Protein AF-A0A445EFS1-F1 (afdb_monomer_lite)

Sequence (96 aa):
MVKKVFFPKFTKRSAFWDGSFDAALEFEFLVESYISHVKLERPKCVKTTVSQGILFDHLINIWEFNPCPVSGACNLYLLVDFKFQSRLYKHAPESP

Radius of gyration: 15.83 Å; chains: 1; bounding box: 32×46×40 Å

pLDDT: mean 81.1, std 16.72, range [40.53, 97.5]

InterPro domains:
  IPR023393 START-like domain superfamily [G3DSA:3.30.530.20] (6-95)
  IPR044996 Coenzyme Q-binding protein COQ10-like [PTHR12901] (19-92)

Structure (mmCIF, N/CA/C/O backbone):
data_AF-A0A445EFS1-F1
#
_entry.id   AF-A0A445EFS1-F1
#
loop_
_atom_site.group_PDB
_atom_site.id
_atom_site.type_symbol
_atom_site.label_atom_id
_atom_site.label_alt_id
_atom_site.label_comp_id
_atom_site.label_asym_id
_atom_site.label_entity_id
_atom_site.label_seq_id
_atom_site.pdbx_PDB_ins_code
_atom_site.Cartn_x
_atom_site.Cartn_y
_atom_site.Cartn_z
_atom_site.occupancy
_atom_site.B_iso_or_equiv
_atom_site.auth_seq_id
_atom_site.auth_comp_id
_atom_site.auth_asym_id
_atom_site.auth_atom_id
_atom_site.pdbx_PDB_model_num
ATOM 1 N N . MET A 1 1 ? -0.008 32.635 -0.902 1.00 41.81 1 MET A N 1
ATOM 2 C CA . MET A 1 1 ? -0.596 31.478 -0.191 1.00 41.81 1 MET A CA 1
ATOM 3 C C . MET A 1 1 ? 0.325 30.283 -0.405 1.00 41.81 1 MET A C 1
ATOM 5 O O . MET A 1 1 ? 0.406 29.792 -1.521 1.00 41.81 1 MET A O 1
ATOM 9 N N . VAL A 1 2 ? 1.111 29.885 0.599 1.00 40.53 2 VAL A N 1
ATOM 10 C CA . VAL A 1 2 ? 2.022 28.732 0.483 1.00 40.53 2 VAL A CA 1
ATOM 11 C C . VAL A 1 2 ? 1.190 27.468 0.687 1.00 40.53 2 VAL A C 1
ATOM 13 O O . VAL A 1 2 ? 0.637 27.275 1.767 1.00 40.53 2 VAL A O 1
ATOM 16 N N . LYS A 1 3 ? 1.070 26.615 -0.340 1.00 41.12 3 LYS A N 1
ATOM 17 C CA . LYS A 1 3 ? 0.558 25.249 -0.162 1.00 41.12 3 LYS A CA 1
ATOM 18 C C . LYS A 1 3 ? 1.572 24.510 0.703 1.00 41.12 3 LYS A C 1
ATOM 20 O O . LYS A 1 3 ? 2.619 24.090 0.221 1.00 41.12 3 LYS A O 1
ATOM 25 N N . LYS A 1 4 ? 1.287 24.404 1.997 1.00 49.22 4 LYS A N 1
ATOM 26 C CA . LYS A 1 4 ? 2.052 23.556 2.904 1.00 49.22 4 LYS A CA 1
ATOM 27 C C . LYS A 1 4 ? 1.703 22.115 2.526 1.00 49.22 4 LYS A C 1
ATOM 29 O O . LYS A 1 4 ? 0.634 21.626 2.869 1.00 49.22 4 LYS A O 1
ATOM 34 N N . VAL A 1 5 ? 2.547 21.493 1.706 1.00 55.09 5 VAL A N 1
ATOM 35 C CA . VAL A 1 5 ? 2.411 20.079 1.349 1.00 55.09 5 VAL A CA 1
ATOM 36 C C . VAL A 1 5 ? 2.798 19.289 2.589 1.00 55.09 5 VAL A C 1
ATOM 38 O O . VAL A 1 5 ? 3.957 19.296 3.000 1.00 55.09 5 VAL A O 1
ATOM 41 N N . PHE A 1 6 ? 1.803 18.699 3.241 1.00 56.88 6 PHE A N 1
ATOM 42 C CA . PHE A 1 6 ? 2.015 17.875 4.416 1.00 56.88 6 PHE A CA 1
ATOM 43 C C . PHE A 1 6 ? 2.329 16.448 3.962 1.00 56.88 6 PHE A C 1
ATOM 45 O O . PHE A 1 6 ? 1.504 15.813 3.306 1.00 56.88 6 PHE A O 1
ATOM 52 N N . PHE A 1 7 ? 3.528 15.961 4.277 1.00 62.28 7 PHE A N 1
ATOM 53 C CA . PHE A 1 7 ? 3.905 14.580 4.005 1.00 62.28 7 PHE A CA 1
ATOM 54 C C . PHE A 1 7 ? 3.537 13.737 5.223 1.00 62.28 7 PHE A C 1
ATOM 56 O O . PHE A 1 7 ? 4.047 14.013 6.309 1.00 62.28 7 PHE A O 1
ATOM 63 N N . PRO A 1 8 ? 2.663 12.730 5.081 1.00 68.62 8 PRO A N 1
ATOM 64 C CA . PRO A 1 8 ? 2.383 11.836 6.188 1.00 68.62 8 PRO A CA 1
ATOM 65 C C . PRO A 1 8 ? 3.667 11.108 6.592 1.00 68.62 8 PRO A C 1
ATOM 67 O O . PRO A 1 8 ? 4.476 10.708 5.747 1.00 68.62 8 PRO A O 1
ATOM 70 N N . LYS A 1 9 ? 3.872 10.949 7.898 1.00 79.19 9 LYS A N 1
ATOM 71 C CA . LYS A 1 9 ? 5.067 10.297 8.422 1.00 79.19 9 LYS A CA 1
ATOM 72 C C . LYS A 1 9 ? 4.896 8.791 8.300 1.00 79.19 9 LYS A C 1
ATOM 74 O O . LYS A 1 9 ? 3.989 8.205 8.888 1.00 79.19 9 LYS A O 1
ATOM 79 N N . PHE A 1 10 ? 5.788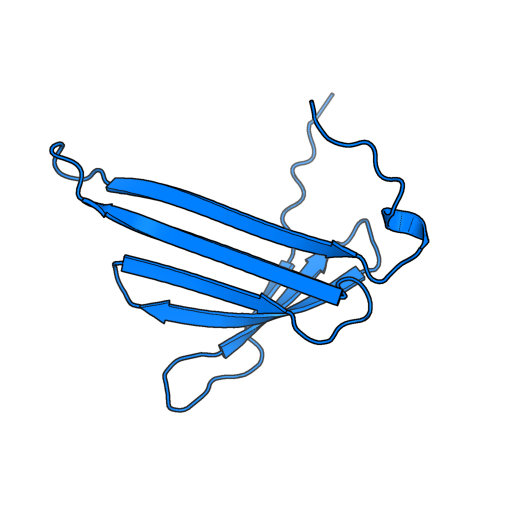 8.171 7.537 1.00 82.25 10 PHE A N 1
ATOM 80 C CA . PHE A 1 10 ? 5.808 6.732 7.320 1.00 82.25 10 PHE A CA 1
ATOM 81 C C . PHE A 1 10 ? 6.856 6.068 8.213 1.00 82.25 10 PHE A C 1
ATOM 83 O O . PHE A 1 10 ? 8.036 6.415 8.159 1.00 82.25 10 PHE A O 1
ATOM 90 N N . THR A 1 11 ? 6.437 5.080 9.002 1.00 88.50 11 THR A N 1
ATOM 91 C CA . THR A 1 11 ? 7.334 4.299 9.862 1.00 88.50 11 THR A CA 1
ATOM 92 C C . THR A 1 11 ? 7.123 2.808 9.628 1.00 88.50 11 THR A C 1
ATOM 94 O O . THR A 1 11 ? 6.061 2.278 9.948 1.00 88.50 11 THR A O 1
ATOM 97 N N . LYS A 1 12 ? 8.145 2.102 9.129 1.00 89.88 12 LYS A N 1
ATOM 98 C CA . LYS A 1 12 ? 8.153 0.629 9.107 1.00 89.88 12 LYS A CA 1
ATOM 99 C C . LYS A 1 12 ? 8.242 0.107 10.547 1.00 89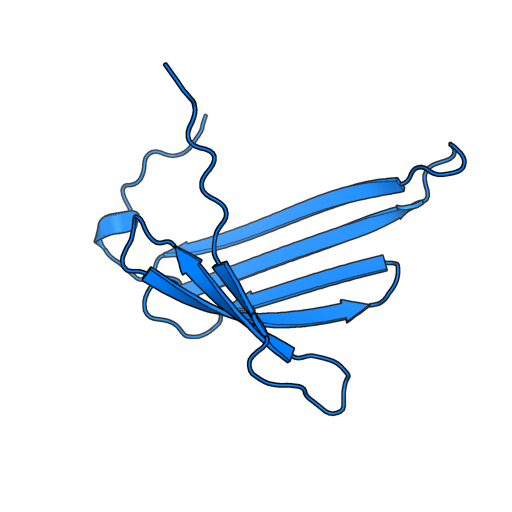.88 12 LYS A C 1
ATOM 101 O O . LYS A 1 12 ? 9.103 0.560 11.298 1.00 89.88 12 LYS A O 1
ATOM 106 N N . ARG A 1 13 ? 7.360 -0.815 10.940 1.00 87.75 13 ARG A N 1
ATOM 107 C CA . ARG A 1 13 ? 7.252 -1.325 12.320 1.00 87.75 13 ARG A CA 1
ATOM 108 C C . ARG A 1 13 ? 7.736 -2.769 12.451 1.00 87.75 13 ARG A C 1
ATOM 110 O O . ARG A 1 13 ? 8.622 -3.030 13.255 1.00 87.75 13 ARG A O 1
ATOM 117 N N . SER A 1 14 ? 7.184 -3.685 11.662 1.00 89.81 14 SER A N 1
ATOM 118 C CA . SER A 1 14 ? 7.491 -5.124 11.699 1.00 89.81 14 SER A CA 1
ATOM 119 C C . SER A 1 14 ? 8.095 -5.588 10.370 1.00 89.81 14 SER A C 1
ATOM 121 O O . SER A 1 14 ? 8.158 -4.828 9.407 1.00 89.81 14 SER A O 1
ATOM 123 N N . ALA A 1 15 ? 8.597 -6.815 10.304 1.00 90.56 15 ALA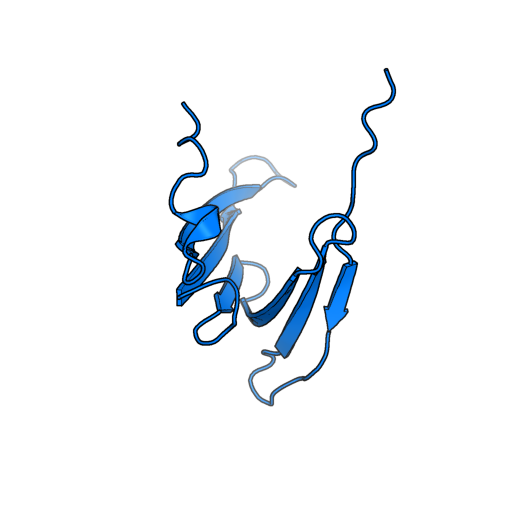 A N 1
ATOM 124 C CA . ALA A 1 15 ? 8.941 -7.482 9.053 1.00 90.56 15 ALA A CA 1
ATOM 125 C C . ALA A 1 15 ? 8.672 -8.975 9.224 1.00 90.56 15 ALA A C 1
ATOM 127 O O . ALA A 1 15 ? 8.956 -9.532 10.284 1.00 90.56 15 ALA A O 1
ATOM 128 N N . PHE A 1 16 ? 8.126 -9.603 8.192 1.00 90.44 16 PHE A N 1
ATOM 129 C CA . PHE A 1 16 ? 7.717 -11.000 8.223 1.00 90.44 16 PHE A CA 1
ATOM 130 C C . PHE A 1 16 ? 8.570 -11.840 7.268 1.00 90.44 16 PHE A C 1
ATOM 132 O O . PHE A 1 16 ? 9.244 -11.321 6.376 1.00 90.44 16 PHE A O 1
ATOM 139 N N . TRP A 1 17 ? 8.544 -13.159 7.465 1.00 91.31 17 TRP A N 1
ATOM 140 C CA . TRP A 1 17 ? 9.348 -14.121 6.702 1.00 91.31 17 TRP A CA 1
ATOM 141 C C . TRP A 1 17 ? 9.023 -14.142 5.204 1.00 91.31 17 TRP A C 1
ATOM 143 O O . TRP A 1 17 ? 9.893 -14.447 4.395 1.00 91.31 17 TRP A O 1
ATOM 153 N N . ASP A 1 18 ? 7.793 -13.782 4.832 1.00 90.88 18 ASP A N 1
ATOM 154 C CA . ASP A 1 18 ? 7.340 -13.657 3.442 1.00 90.88 18 ASP A CA 1
ATOM 155 C C . ASP A 1 18 ? 7.759 -12.325 2.785 1.00 90.88 18 ASP A C 1
ATOM 157 O O . ASP A 1 18 ? 7.386 -12.044 1.648 1.00 90.88 18 ASP A O 1
ATOM 161 N N . GLY A 1 19 ? 8.530 -11.488 3.490 1.00 89.44 19 GLY A N 1
ATOM 162 C CA . GLY A 1 19 ? 8.993 -10.185 3.014 1.00 89.44 19 GLY A CA 1
ATOM 163 C C . GLY A 1 19 ? 7.970 -9.057 3.164 1.00 89.44 19 GLY A C 1
ATOM 164 O O . GLY A 1 19 ? 8.285 -7.908 2.837 1.00 89.44 19 GLY A O 1
ATOM 165 N N . SER A 1 20 ? 6.774 -9.353 3.681 1.00 94.25 20 SER A N 1
ATOM 166 C CA . SER A 1 20 ? 5.793 -8.332 4.045 1.00 94.25 20 SER A CA 1
ATOM 167 C C . SER A 1 20 ? 6.221 -7.565 5.301 1.00 94.25 20 SER A C 1
ATOM 169 O O . SER A 1 20 ? 7.143 -7.958 6.028 1.00 94.25 20 SER A O 1
ATOM 171 N N . PHE A 1 21 ? 5.578 -6.429 5.562 1.00 94.12 21 PHE A N 1
ATOM 172 C CA . PHE A 1 21 ? 5.806 -5.652 6.778 1.00 94.12 21 PHE A CA 1
ATOM 173 C C . PHE A 1 21 ? 4.617 -4.781 7.138 1.00 94.12 21 PHE A C 1
ATOM 175 O O . PHE A 1 21 ? 3.867 -4.363 6.262 1.00 94.12 21 PHE A O 1
ATOM 182 N N . ASP A 1 22 ? 4.521 -4.400 8.407 1.00 93.94 22 ASP A N 1
ATOM 183 C CA . ASP A 1 22 ? 3.575 -3.370 8.811 1.00 93.94 22 ASP A CA 1
ATOM 184 C C . ASP A 1 22 ? 4.216 -1.984 8.770 1.00 93.94 22 ASP A C 1
ATOM 186 O O . ASP A 1 22 ? 5.361 -1.780 9.194 1.00 93.94 22 ASP A O 1
ATOM 190 N N . ALA A 1 23 ? 3.455 -1.014 8.278 1.00 91.12 23 ALA A N 1
ATOM 191 C CA . ALA A 1 23 ? 3.826 0.387 8.246 1.00 91.12 23 ALA A CA 1
ATOM 192 C C . ALA A 1 23 ? 2.772 1.248 8.931 1.00 91.12 23 ALA A C 1
ATOM 194 O O . ALA A 1 23 ? 1.591 1.193 8.588 1.00 91.12 23 ALA A O 1
ATOM 195 N N . ALA A 1 24 ? 3.227 2.070 9.872 1.00 88.44 24 ALA A N 1
ATOM 196 C CA . ALA A 1 24 ? 2.422 3.109 10.485 1.00 88.44 24 ALA A CA 1
ATOM 197 C C . ALA A 1 24 ? 2.473 4.368 9.619 1.00 88.44 24 ALA A C 1
ATOM 199 O O . ALA A 1 24 ? 3.563 4.846 9.286 1.00 88.44 24 ALA A O 1
ATOM 200 N N . LEU A 1 25 ? 1.298 4.893 9.284 1.00 85.19 25 LEU A N 1
ATOM 201 C CA . LEU A 1 25 ? 1.144 6.187 8.640 1.00 85.19 25 LEU A CA 1
ATOM 202 C C . LEU A 1 25 ? 0.497 7.151 9.629 1.00 85.19 25 LEU A C 1
ATOM 204 O O . LEU A 1 25 ? -0.605 6.894 10.108 1.00 85.19 25 LEU A O 1
ATOM 208 N N . GLU A 1 26 ? 1.201 8.232 9.946 1.00 77.69 26 GLU A N 1
ATOM 209 C CA . GLU A 1 26 ? 0.767 9.256 10.898 1.00 77.69 26 GLU A CA 1
ATOM 210 C C . GLU A 1 26 ? 0.504 10.568 10.145 1.00 77.69 26 GLU A C 1
ATOM 212 O O . GLU A 1 26 ? 1.347 11.037 9.370 1.00 77.69 26 GLU A O 1
ATOM 217 N N . PHE A 1 27 ? -0.663 11.168 10.378 1.00 71.81 27 PHE A N 1
ATOM 218 C CA . PHE A 1 27 ? -0.979 12.521 9.928 1.00 71.81 27 PHE A CA 1
ATOM 219 C C . PHE A 1 27 ? -0.796 13.470 11.124 1.00 71.81 27 PHE A C 1
ATOM 221 O O . PHE A 1 27 ? -1.204 13.138 12.225 1.00 71.81 27 PHE A O 1
ATOM 228 N N . GLU A 1 28 ? -0.147 14.631 10.972 1.00 61.47 28 GLU A N 1
ATOM 229 C CA . GLU A 1 28 ? 0.021 15.557 12.118 1.00 61.47 28 GLU A CA 1
ATOM 230 C C . GLU A 1 28 ? -1.188 16.491 12.300 1.00 61.47 28 GLU A C 1
ATOM 232 O O . GLU A 1 28 ? -1.390 17.029 13.383 1.00 61.47 28 GLU A O 1
ATOM 237 N N . PHE A 1 29 ? -2.008 16.691 11.259 1.00 56.38 29 PHE A N 1
ATOM 238 C CA . PHE A 1 29 ? -3.191 17.569 11.315 1.00 56.38 29 PHE A CA 1
ATOM 239 C C . PHE A 1 29 ? -4.464 16.877 11.810 1.00 56.38 29 PHE A C 1
ATOM 241 O O . PHE A 1 29 ? -5.368 17.526 12.330 1.00 56.38 29 PHE A O 1
ATOM 248 N N . LEU A 1 30 ? -4.527 15.565 11.645 1.00 55.44 30 LEU A N 1
ATOM 249 C CA . LEU A 1 30 ? -5.549 14.682 12.182 1.00 55.44 30 LEU A CA 1
ATOM 250 C C . LEU A 1 30 ? -4.792 13.823 13.179 1.00 55.44 30 LEU A C 1
ATOM 252 O O . LEU A 1 30 ? -3.820 13.215 12.762 1.00 55.44 30 LEU A O 1
ATOM 256 N N . VAL A 1 31 ? -5.169 13.766 14.456 1.00 58.50 31 VAL A N 1
ATOM 257 C CA . VAL A 1 31 ? -4.521 12.883 15.454 1.00 58.50 31 VAL A CA 1
ATOM 258 C C . VAL A 1 31 ? -4.898 11.424 15.165 1.00 58.50 31 VAL A C 1
ATOM 260 O O . VAL A 1 31 ? -5.520 10.732 15.964 1.00 58.50 31 VAL A O 1
ATOM 263 N N . GLU A 1 32 ? -4.599 10.973 13.958 1.00 67.44 32 GLU A N 1
ATOM 264 C CA . GLU A 1 32 ? -5.037 9.719 13.399 1.00 67.44 32 GLU A CA 1
ATOM 265 C C . GLU A 1 32 ? -3.841 9.071 12.726 1.00 67.44 32 GLU A C 1
ATOM 267 O O . GLU A 1 32 ? -3.152 9.639 11.871 1.00 67.44 32 GLU A O 1
ATOM 272 N N . SER A 1 33 ? -3.588 7.848 13.159 1.00 77.31 33 SER A N 1
ATOM 273 C CA . SER A 1 33 ? -2.619 6.969 12.552 1.00 77.31 33 SER A CA 1
ATOM 274 C C . SER A 1 33 ? -3.276 5.627 12.304 1.00 77.31 33 SER A C 1
ATOM 276 O O . SER A 1 33 ? -4.165 5.192 13.042 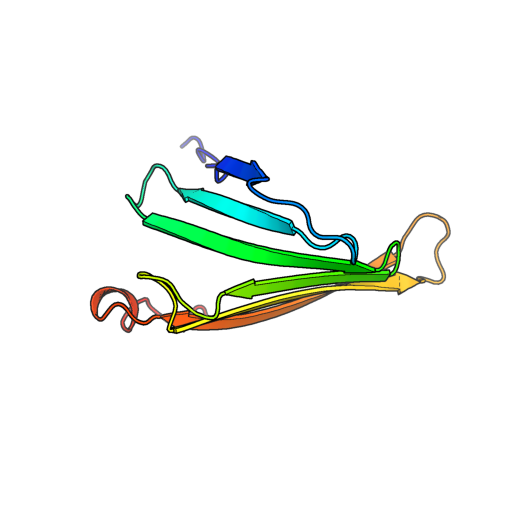1.00 77.31 33 SER A O 1
ATOM 278 N N . TYR A 1 34 ? -2.861 4.974 11.230 1.00 85.88 34 TYR A N 1
ATOM 279 C CA . TYR A 1 34 ? -3.246 3.598 10.973 1.00 85.88 34 TYR A CA 1
ATOM 280 C C . TYR A 1 34 ? -2.016 2.773 10.637 1.00 85.88 34 TYR A C 1
ATOM 282 O O . TYR A 1 34 ? -1.002 3.284 10.153 1.00 85.88 34 TYR A O 1
ATOM 290 N N . ILE A 1 35 ? -2.120 1.478 10.912 1.00 89.25 35 ILE A N 1
ATOM 291 C CA . ILE A 1 35 ? -1.110 0.497 10.551 1.00 89.25 35 ILE A CA 1
ATOM 292 C C . ILE A 1 35 ? -1.634 -0.259 9.340 1.00 89.25 35 ILE A C 1
ATOM 294 O O . ILE A 1 35 ? -2.720 -0.833 9.380 1.00 89.25 35 ILE A O 1
ATOM 298 N N . SER A 1 36 ? -0.864 -0.234 8.260 1.00 91.88 36 SER A N 1
ATOM 299 C CA . SER A 1 36 ? -1.140 -1.015 7.060 1.00 91.88 36 SER A CA 1
ATOM 300 C C . SER A 1 36 ? -0.166 -2.170 6.951 1.00 91.88 36 SER A C 1
ATOM 302 O O . SER A 1 36 ? 1.033 -1.999 7.167 1.00 91.88 36 SER A O 1
ATOM 304 N N . HIS A 1 37 ? -0.688 -3.331 6.583 1.00 94.94 37 HIS A N 1
ATOM 305 C CA . HIS A 1 37 ? 0.121 -4.470 6.201 1.00 94.94 37 HIS A CA 1
ATOM 306 C C . HIS A 1 37 ? 0.503 -4.330 4.728 1.00 94.94 37 HIS A C 1
ATOM 308 O O . HIS A 1 37 ? -0.375 -4.197 3.874 1.00 94.94 37 HIS A O 1
ATOM 314 N N . VAL A 1 38 ? 1.799 -4.330 4.430 1.00 95.19 38 VAL A N 1
ATOM 315 C CA . VAL A 1 38 ? 2.364 -4.058 3.106 1.00 95.19 38 VAL A CA 1
ATOM 316 C C . VAL A 1 38 ? 2.953 -5.330 2.518 1.00 95.19 38 VAL A C 1
ATOM 318 O O . VAL A 1 38 ? 3.842 -5.949 3.103 1.00 95.19 38 VAL A O 1
ATOM 321 N N . LYS A 1 39 ? 2.511 -5.670 1.309 1.00 96.50 39 LYS A N 1
ATOM 322 C CA . LYS A 1 39 ? 3.076 -6.721 0.464 1.00 96.50 39 LYS A CA 1
ATOM 323 C C . LYS A 1 39 ? 3.708 -6.105 -0.776 1.00 96.50 39 LYS A C 1
ATOM 325 O O . LYS A 1 39 ? 3.129 -5.230 -1.420 1.00 96.50 39 LYS A O 1
ATOM 330 N N . LEU A 1 40 ? 4.917 -6.560 -1.087 1.00 94.88 40 LEU A N 1
ATOM 331 C CA . LEU A 1 40 ? 5.733 -6.066 -2.190 1.00 94.88 40 LEU A CA 1
ATOM 332 C C . LEU A 1 40 ? 6.084 -7.213 -3.124 1.00 94.88 40 LEU A C 1
ATOM 334 O O . LEU A 1 40 ? 6.840 -8.107 -2.756 1.00 94.88 40 LEU A O 1
ATOM 338 N N . GLU A 1 41 ? 5.619 -7.121 -4.360 1.00 95.06 41 GLU A N 1
ATOM 339 C CA . GLU A 1 41 ? 6.019 -8.013 -5.442 1.00 95.06 41 GLU A CA 1
ATOM 340 C C . GLU A 1 41 ? 6.867 -7.216 -6.424 1.00 95.06 41 GLU A C 1
ATOM 342 O O . GLU A 1 41 ? 6.370 -6.644 -7.390 1.00 95.06 41 GLU A O 1
ATOM 347 N N . ARG A 1 42 ? 8.171 -7.104 -6.159 1.00 90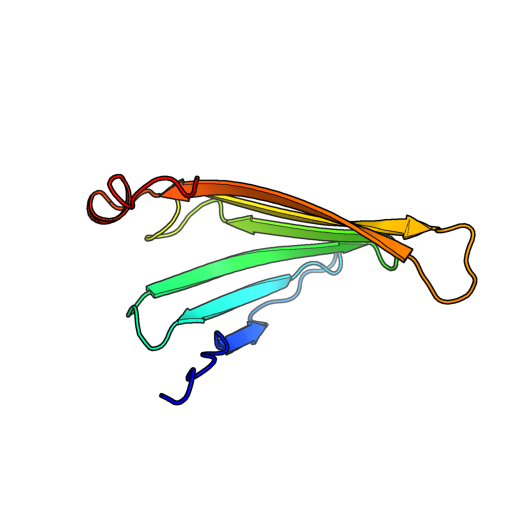.81 42 ARG A N 1
ATOM 348 C CA . ARG A 1 42 ? 9.062 -6.293 -7.000 1.00 90.81 42 ARG A CA 1
ATOM 349 C C . ARG A 1 42 ? 9.259 -6.941 -8.382 1.00 90.81 42 ARG A C 1
ATOM 351 O O . ARG A 1 42 ? 9.463 -8.151 -8.443 1.00 90.81 42 ARG A O 1
ATOM 358 N N . PRO A 1 43 ? 9.275 -6.162 -9.483 1.00 90.44 43 PRO A N 1
ATOM 359 C CA . PRO A 1 43 ? 9.017 -4.716 -9.590 1.00 90.44 43 PRO A CA 1
ATOM 360 C C . PRO A 1 43 ? 7.540 -4.358 -9.870 1.00 90.44 43 PRO A C 1
ATOM 362 O O . PRO A 1 43 ? 7.254 -3.230 -10.247 1.00 90.44 43 PRO A O 1
ATOM 365 N N . LYS A 1 44 ? 6.619 -5.318 -9.755 1.00 94.00 44 LYS A N 1
ATOM 366 C CA . LYS A 1 44 ? 5.283 -5.295 -10.360 1.00 94.00 44 LYS A CA 1
ATOM 367 C C . LYS A 1 44 ? 4.198 -4.665 -9.499 1.00 94.00 44 LYS A C 1
ATOM 369 O O . LYS A 1 44 ? 3.305 -4.035 -10.051 1.00 94.00 44 LYS A O 1
ATOM 374 N N . CYS A 1 45 ? 4.217 -4.876 -8.185 1.00 96.06 45 CYS A N 1
ATOM 375 C CA . CYS A 1 45 ? 3.076 -4.520 -7.348 1.00 96.06 45 CYS A CA 1
ATOM 376 C C . CYS A 1 45 ? 3.471 -4.109 -5.926 1.00 96.06 45 CYS A C 1
ATOM 378 O O . CYS A 1 45 ? 4.350 -4.708 -5.297 1.00 96.06 45 CYS A O 1
ATOM 380 N N . VAL A 1 46 ? 2.778 -3.093 -5.414 1.00 96.62 46 VAL A N 1
ATOM 381 C CA . VAL A 1 46 ? 2.686 -2.786 -3.984 1.00 96.62 46 VAL A CA 1
ATOM 382 C C . VAL A 1 46 ? 1.226 -2.917 -3.590 1.00 96.62 46 VAL A C 1
ATOM 384 O O . VAL A 1 46 ? 0.369 -2.254 -4.166 1.00 96.62 46 VAL A O 1
ATOM 387 N N . LYS A 1 47 ? 0.939 -3.738 -2.584 1.00 96.69 47 LYS A N 1
ATOM 388 C CA . LYS A 1 47 ? -0.398 -3.868 -2.011 1.00 96.69 47 LYS A CA 1
ATOM 389 C C . LYS A 1 47 ? -0.346 -3.558 -0.531 1.00 96.69 47 LYS A C 1
ATOM 391 O O . LYS A 1 47 ? 0.474 -4.124 0.187 1.00 96.69 47 LYS A O 1
ATOM 396 N N . THR A 1 48 ? -1.247 -2.705 -0.068 1.00 95.25 48 THR A N 1
ATOM 397 C CA . THR A 1 48 ? -1.443 -2.456 1.355 1.00 95.25 48 THR A CA 1
ATOM 398 C C . THR A 1 48 ? -2.874 -2.756 1.759 1.00 95.25 48 THR A C 1
ATOM 400 O O . THR A 1 48 ? -3.816 -2.556 0.989 1.00 95.25 48 THR A O 1
ATOM 403 N N . THR A 1 49 ? -3.027 -3.284 2.968 1.00 95.19 49 THR A N 1
ATOM 404 C CA . THR A 1 49 ? -4.331 -3.579 3.555 1.00 95.19 49 THR A CA 1
ATOM 405 C C . THR A 1 49 ? -4.361 -3.143 5.008 1.00 95.19 49 THR A C 1
ATOM 407 O O . THR A 1 49 ? -3.454 -3.463 5.778 1.00 95.19 49 THR A O 1
ATOM 410 N N . VAL A 1 50 ? -5.430 -2.461 5.393 1.00 92.00 50 VAL A N 1
ATOM 411 C CA . VAL A 1 50 ? -5.833 -2.235 6.779 1.00 92.00 50 VAL A CA 1
ATOM 412 C C . VAL A 1 50 ? -7.129 -3.001 6.968 1.00 92.00 50 VAL A C 1
ATOM 414 O O . VAL A 1 50 ? -8.103 -2.730 6.269 1.00 92.00 50 VAL A O 1
ATOM 417 N N . SER A 1 51 ? -7.134 -3.974 7.872 1.00 71.62 51 SER A N 1
ATOM 418 C CA . SER A 1 51 ? -8.325 -4.778 8.170 1.00 71.62 51 SER A CA 1
ATOM 419 C C . SER A 1 51 ? -8.873 -4.547 9.576 1.00 71.62 51 SER A C 1
ATOM 421 O O . SER A 1 51 ? -9.970 -5.006 9.871 1.00 71.62 51 SER A O 1
ATOM 423 N N . GLN A 1 52 ? -8.110 -3.891 10.458 1.00 67.50 52 GLN A N 1
ATOM 424 C CA . GLN A 1 52 ? -8.513 -3.580 11.831 1.00 67.50 52 GLN A CA 1
ATOM 425 C C . GLN A 1 52 ? -7.818 -2.291 12.287 1.00 67.50 52 GLN A C 1
ATOM 427 O O . GLN A 1 52 ? -6.597 -2.255 12.432 1.00 67.50 52 GLN A O 1
ATOM 432 N N . GLY A 1 53 ? -8.583 -1.224 12.510 1.00 71.56 53 GLY A N 1
ATOM 433 C CA . GLY A 1 53 ? -8.058 0.045 13.008 1.00 71.56 53 GLY A CA 1
ATOM 434 C C . GLY A 1 53 ? -9.177 1.002 13.400 1.00 71.56 53 GLY A C 1
ATOM 435 O O . GLY A 1 53 ? -10.321 0.818 13.023 1.00 71.56 53 GLY A O 1
ATOM 436 N N . ILE A 1 54 ? -8.854 2.046 14.161 1.00 76.12 54 ILE A N 1
ATOM 437 C CA . ILE A 1 54 ? -9.850 3.020 14.646 1.00 76.12 54 ILE A CA 1
ATOM 438 C C . ILE A 1 54 ? -10.462 3.887 13.531 1.00 76.12 54 ILE A C 1
ATOM 440 O O . ILE A 1 54 ? -11.568 4.404 13.681 1.00 76.12 54 ILE A O 1
ATOM 444 N N . LEU A 1 55 ? -9.733 4.062 12.425 1.00 81.06 55 LEU A N 1
ATOM 445 C CA . LEU A 1 55 ? -10.093 4.975 11.343 1.00 81.06 55 LEU A CA 1
ATOM 446 C C . LEU A 1 55 ? -10.859 4.272 10.217 1.00 81.06 55 LEU A C 1
ATOM 448 O O . LEU A 1 55 ? -11.912 4.744 9.782 1.00 81.06 55 LEU A O 1
ATOM 452 N N . PHE A 1 56 ? -10.349 3.127 9.773 1.00 85.12 56 PHE A N 1
ATOM 453 C CA . PHE A 1 56 ? -10.865 2.385 8.629 1.00 85.12 56 PHE A CA 1
ATOM 454 C C . PHE A 1 56 ? -11.451 1.045 9.070 1.00 85.12 56 PHE A C 1
ATOM 456 O O . PHE A 1 56 ? -10.784 0.276 9.756 1.00 85.12 56 PHE A O 1
ATOM 463 N N . ASP A 1 57 ? -12.671 0.769 8.610 1.00 86.94 57 ASP A N 1
ATOM 464 C CA . ASP A 1 57 ? -13.249 -0.578 8.577 1.00 86.94 57 ASP A CA 1
ATOM 465 C C . ASP A 1 57 ? -12.427 -1.439 7.610 1.00 86.94 57 ASP A C 1
ATOM 467 O O . ASP A 1 57 ? -11.955 -2.518 7.961 1.00 86.94 57 ASP A O 1
ATOM 471 N N . HIS A 1 58 ? -12.145 -0.885 6.426 1.00 90.25 58 HIS A N 1
ATOM 472 C CA . HIS A 1 58 ? -11.114 -1.383 5.527 1.00 90.25 58 HIS A CA 1
ATOM 473 C C . HIS A 1 58 ? -10.425 -0.239 4.785 1.00 90.25 58 HIS A C 1
ATOM 475 O O . HIS A 1 58 ? -11.019 0.806 4.518 1.00 90.25 58 HIS A O 1
ATOM 481 N N . LEU A 1 59 ? -9.163 -0.460 4.433 1.00 91.38 59 LEU A N 1
ATOM 482 C CA . LEU A 1 59 ? -8.437 0.322 3.435 1.00 91.38 59 LEU A CA 1
ATOM 483 C C . LEU A 1 59 ? -7.570 -0.639 2.629 1.00 91.38 59 LEU A C 1
ATOM 485 O O . LEU A 1 59 ? -6.727 -1.339 3.187 1.00 91.38 59 LEU A O 1
ATOM 489 N N . ILE A 1 60 ? -7.775 -0.663 1.322 1.00 94.12 60 ILE A N 1
ATOM 490 C CA . ILE A 1 60 ? -7.017 -1.434 0.349 1.00 94.12 60 ILE A CA 1
ATOM 491 C C . ILE A 1 60 ? -6.409 -0.435 -0.626 1.00 94.12 60 ILE A C 1
ATOM 493 O O . ILE A 1 60 ? -7.116 0.382 -1.211 1.00 94.12 60 ILE A O 1
ATOM 497 N N . ASN A 1 61 ? -5.094 -0.504 -0.803 1.00 95.19 61 ASN A N 1
ATOM 498 C CA . ASN A 1 61 ? -4.382 0.313 -1.776 1.00 95.19 61 ASN A CA 1
ATOM 499 C C . ASN A 1 61 ? -3.476 -0.592 -2.612 1.00 95.19 61 ASN A C 1
ATOM 501 O O . ASN A 1 61 ? -2.641 -1.305 -2.053 1.00 95.19 61 ASN A O 1
ATOM 505 N N . ILE A 1 62 ? -3.662 -0.607 -3.929 1.00 96.88 62 ILE A N 1
ATOM 506 C CA . ILE A 1 62 ? -2.901 -1.454 -4.856 1.00 96.88 62 ILE A CA 1
ATOM 507 C C . ILE A 1 62 ? -2.287 -0.575 -5.933 1.00 96.88 62 ILE A C 1
ATOM 509 O O . ILE A 1 62 ? -2.980 0.212 -6.576 1.00 96.88 62 ILE A O 1
ATOM 513 N N . TRP A 1 63 ? -0.974 -0.695 -6.090 1.00 97.50 63 TRP A N 1
ATOM 514 C CA . TRP A 1 63 ? -0.183 0.008 -7.088 1.00 97.50 63 TRP A CA 1
ATOM 515 C C . TRP A 1 63 ? 0.407 -1.035 -8.020 1.00 97.50 63 TRP A C 1
ATOM 517 O O . TRP A 1 63 ? 1.297 -1.784 -7.611 1.00 97.50 63 TRP A O 1
ATOM 527 N N . GLU A 1 64 ? -0.077 -1.085 -9.254 1.00 97.44 64 GLU A N 1
ATOM 528 C CA . GLU A 1 64 ? 0.441 -1.997 -10.271 1.00 97.44 64 GLU A CA 1
ATOM 529 C C . GLU A 1 64 ? 1.304 -1.236 -11.272 1.00 97.44 64 GLU A C 1
ATOM 531 O O . GLU A 1 64 ? 0.884 -0.238 -11.860 1.00 97.44 64 GLU A O 1
ATOM 536 N N . PHE A 1 65 ? 2.521 -1.731 -11.464 1.00 96.25 65 PHE A N 1
ATOM 537 C CA . PHE A 1 65 ? 3.516 -1.187 -12.372 1.00 96.25 65 PHE A CA 1
ATOM 538 C 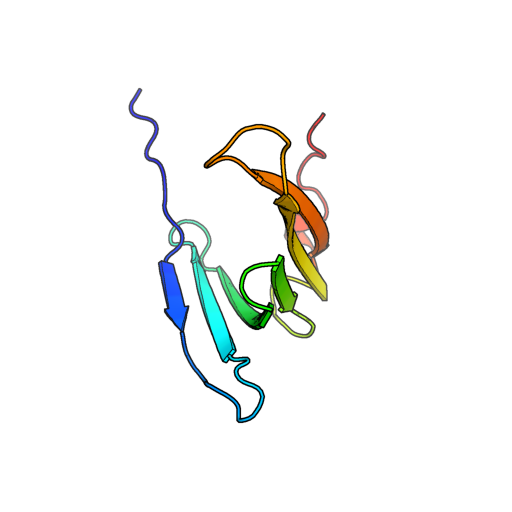C . PHE A 1 65 ? 3.566 -2.067 -13.614 1.00 96.25 65 PHE A C 1
ATOM 540 O O . PHE A 1 65 ? 4.136 -3.162 -13.607 1.00 96.25 65 PHE A O 1
ATOM 547 N N . ASN A 1 66 ? 2.969 -1.576 -14.693 1.00 93.75 66 ASN A N 1
ATOM 548 C CA . ASN A 1 66 ? 2.887 -2.288 -15.957 1.00 93.75 66 ASN A CA 1
ATOM 549 C C . ASN A 1 66 ? 3.906 -1.734 -16.964 1.00 93.75 66 ASN A C 1
ATOM 551 O O . ASN A 1 66 ? 4.105 -0.516 -17.031 1.00 93.75 66 ASN A O 1
ATOM 555 N N . PRO A 1 67 ? 4.553 -2.591 -17.774 1.00 92.56 67 PRO A N 1
ATOM 556 C CA . PRO A 1 67 ? 5.457 -2.135 -18.821 1.00 92.56 67 PRO A CA 1
ATOM 557 C C . PRO A 1 67 ? 4.760 -1.185 -19.799 1.00 92.56 67 PRO A C 1
ATOM 559 O O . PRO A 1 67 ? 3.599 -1.379 -20.159 1.00 92.56 67 PRO A O 1
ATOM 562 N N . CYS A 1 68 ? 5.492 -0.174 -20.256 1.00 90.88 68 CYS A N 1
ATOM 563 C CA . CYS A 1 68 ? 5.075 0.717 -21.330 1.00 90.88 68 CYS A CA 1
ATOM 564 C C . CYS A 1 68 ? 5.986 0.479 -22.548 1.00 90.88 68 CYS A C 1
ATOM 566 O O . CYS A 1 68 ? 7.156 0.138 -22.363 1.00 90.88 68 CYS A O 1
ATOM 568 N N . PRO A 1 69 ? 5.505 0.672 -23.791 1.00 90.69 69 PRO A N 1
ATOM 569 C CA . PRO A 1 69 ? 6.362 0.608 -24.978 1.00 90.69 69 PRO A CA 1
ATOM 570 C C . PRO A 1 69 ? 7.546 1.592 -24.955 1.00 90.69 69 PRO A C 1
ATOM 572 O O . PRO A 1 69 ? 8.524 1.399 -25.672 1.00 90.69 69 PRO A O 1
ATOM 575 N N . VAL A 1 70 ? 7.466 2.652 -24.144 1.00 93.75 70 VAL A N 1
ATOM 576 C CA . VAL A 1 70 ? 8.525 3.654 -23.993 1.00 93.75 70 VAL A CA 1
ATOM 577 C C . VAL A 1 70 ? 9.574 3.171 -22.988 1.00 93.75 70 VAL A C 1
ATOM 579 O O . VAL A 1 70 ? 9.266 2.915 -21.824 1.00 93.75 70 VAL A O 1
ATOM 582 N N . SER A 1 71 ? 10.832 3.087 -23.430 1.00 89.88 71 SER A N 1
ATOM 583 C CA . SER A 1 71 ? 11.958 2.694 -22.576 1.00 89.88 71 SER A CA 1
ATOM 584 C C . SER A 1 71 ? 12.123 3.649 -21.390 1.00 89.88 71 SER A C 1
ATOM 586 O O . SER A 1 71 ? 12.093 4.868 -21.554 1.00 89.88 71 SER A O 1
ATOM 588 N N . GLY A 1 72 ? 12.293 3.092 -20.190 1.00 88.25 72 GLY A N 1
ATOM 589 C CA . GLY A 1 72 ? 12.425 3.863 -18.950 1.00 88.25 72 GLY A CA 1
ATOM 590 C C . GLY A 1 72 ? 11.107 4.394 -18.375 1.00 88.25 72 GLY A C 1
ATOM 591 O O . GLY A 1 72 ? 11.139 5.077 -17.354 1.00 88.25 72 GLY A O 1
ATOM 592 N N . ALA A 1 73 ? 9.960 4.069 -18.979 1.00 92.19 73 ALA A N 1
ATOM 593 C CA . ALA A 1 73 ? 8.640 4.422 -18.467 1.00 92.19 73 ALA A CA 1
ATOM 594 C C . ALA A 1 73 ? 7.823 3.177 -18.087 1.00 92.19 73 ALA A C 1
ATOM 596 O O . ALA A 1 73 ? 8.027 2.079 -18.607 1.00 92.19 73 ALA A O 1
ATOM 597 N N . CYS A 1 74 ? 6.859 3.357 -17.188 1.00 94.31 74 CYS A N 1
ATOM 598 C CA . CYS A 1 74 ? 5.859 2.348 -16.854 1.00 94.31 74 CYS A CA 1
ATOM 599 C C . CYS A 1 74 ? 4.495 3.014 -16.662 1.00 94.31 74 CYS A C 1
ATOM 601 O O . CYS A 1 74 ? 4.412 4.208 -16.368 1.00 94.31 74 CYS A O 1
ATOM 603 N N . ASN A 1 75 ? 3.435 2.232 -16.832 1.00 95.06 75 ASN A N 1
ATOM 604 C CA . ASN A 1 75 ? 2.085 2.639 -16.482 1.00 95.06 75 ASN A CA 1
ATOM 605 C C . ASN A 1 75 ? 1.829 2.262 -15.024 1.00 95.06 75 ASN A C 1
ATOM 607 O O . ASN A 1 75 ? 2.023 1.108 -14.643 1.00 95.06 75 ASN A O 1
ATOM 611 N N . LEU A 1 76 ? 1.386 3.231 -14.228 1.00 95.25 76 LEU A N 1
ATOM 612 C CA . LEU A 1 76 ? 0.996 3.026 -12.840 1.00 95.25 76 LEU A CA 1
ATOM 613 C C . LEU A 1 76 ? -0.530 2.975 -12.750 1.00 95.25 76 LEU A C 1
ATOM 615 O O . LEU A 1 76 ? -1.198 3.964 -13.048 1.00 95.25 76 LEU A O 1
ATOM 619 N N . TYR A 1 77 ? -1.067 1.840 -12.315 1.00 95.44 77 TYR A N 1
ATOM 620 C CA . TYR A 1 77 ? -2.486 1.684 -12.011 1.00 95.44 77 TYR A CA 1
ATOM 621 C C . TYR A 1 77 ? -2.669 1.762 -10.500 1.00 95.44 77 TYR A C 1
ATOM 623 O O . TYR A 1 77 ? -2.048 1.004 -9.755 1.00 95.44 77 TYR A O 1
ATOM 631 N N . LEU A 1 78 ? -3.497 2.709 -10.061 1.00 94.56 78 LEU A N 1
ATOM 632 C CA . LEU A 1 78 ? -3.799 2.948 -8.654 1.00 94.56 78 LEU A CA 1
ATOM 633 C C . LEU A 1 78 ? -5.235 2.521 -8.373 1.00 94.56 78 LEU A C 1
ATOM 635 O O . LEU A 1 78 ? -6.170 3.074 -8.950 1.00 94.56 78 LEU A O 1
ATOM 639 N N . LEU A 1 79 ? -5.401 1.568 -7.461 1.00 95.62 79 LEU A N 1
ATOM 640 C CA . LEU A 1 79 ? -6.689 1.204 -6.885 1.00 95.62 79 LEU A CA 1
ATOM 641 C C . LEU A 1 79 ? -6.682 1.583 -5.412 1.00 95.62 79 LEU A C 1
ATOM 643 O O . LEU A 1 79 ? -5.802 1.156 -4.665 1.00 95.62 79 LEU A O 1
ATOM 647 N N . VAL A 1 80 ? -7.691 2.344 -4.998 1.00 94.44 80 VAL A N 1
ATOM 648 C CA . VAL A 1 80 ? -7.935 2.680 -3.597 1.00 94.44 80 VAL A CA 1
ATOM 649 C C . VAL A 1 80 ? -9.388 2.349 -3.282 1.00 94.44 80 VAL A C 1
ATOM 651 O O . VAL A 1 80 ? -10.294 2.937 -3.864 1.00 94.44 80 VAL A O 1
ATOM 654 N N . ASP A 1 81 ? -9.599 1.406 -2.372 1.00 93.44 81 ASP A N 1
ATOM 655 C CA . ASP A 1 81 ? -10.914 1.035 -1.848 1.00 93.44 81 ASP A CA 1
ATOM 656 C C . ASP A 1 81 ? -10.876 1.168 -0.327 1.00 93.44 81 ASP A C 1
ATOM 658 O O . ASP A 1 81 ? -9.975 0.644 0.330 1.00 93.44 81 ASP A O 1
ATOM 662 N N . PHE A 1 82 ? -11.813 1.913 0.246 1.00 90.25 82 PHE A N 1
ATOM 663 C CA . PHE A 1 82 ? -11.821 2.192 1.671 1.00 90.25 82 PHE A CA 1
ATOM 664 C C . PHE A 1 82 ? -13.231 2.363 2.212 1.00 90.25 82 PHE A C 1
ATOM 666 O O . PHE A 1 82 ? -14.164 2.761 1.517 1.00 90.25 82 PHE A O 1
ATOM 673 N N . LYS A 1 83 ? -13.354 2.141 3.515 1.00 87.25 83 LYS A N 1
ATOM 674 C CA . LYS A 1 83 ? -14.544 2.468 4.287 1.00 87.25 83 LYS A CA 1
ATOM 675 C C . LYS A 1 83 ? -14.128 2.950 5.659 1.00 87.25 83 LYS A C 1
ATOM 677 O O . LYS A 1 83 ? -13.410 2.265 6.382 1.00 87.25 83 LYS A O 1
ATOM 682 N N . PHE A 1 84 ? -14.600 4.130 6.036 1.00 84.81 84 PHE A N 1
ATOM 683 C CA . PHE A 1 84 ? -14.355 4.662 7.370 1.00 84.81 84 PHE A CA 1
ATOM 684 C C . PHE A 1 84 ? -15.210 3.939 8.414 1.00 84.81 84 PHE A C 1
ATOM 686 O O . PHE A 1 84 ? -16.419 3.747 8.238 1.00 84.81 84 PHE A O 1
ATOM 693 N N . GLN A 1 85 ? -14.589 3.580 9.536 1.00 77.25 85 GLN A N 1
ATOM 694 C CA . GLN A 1 85 ? -15.311 3.091 10.709 1.00 77.25 85 GLN A CA 1
ATOM 695 C C . GLN A 1 85 ? -15.882 4.262 11.522 1.00 77.25 85 GLN A C 1
ATOM 697 O O . GLN A 1 85 ? -16.996 4.191 12.054 1.00 77.25 85 GLN A O 1
ATOM 702 N N . SER A 1 86 ? -15.145 5.369 11.579 1.00 67.25 86 SER A N 1
ATOM 703 C CA . SER A 1 86 ? -15.505 6.572 12.320 1.00 67.25 86 SER A CA 1
ATOM 704 C C . SER A 1 86 ? -16.751 7.255 11.734 1.00 67.25 86 SER A C 1
ATOM 706 O O . SER A 1 86 ? -16.862 7.514 10.536 1.00 67.25 86 SER A O 1
ATOM 708 N N . ARG A 1 87 ? -17.730 7.583 12.594 1.00 62.38 87 ARG A N 1
ATOM 709 C CA . ARG A 1 87 ? -18.970 8.273 12.175 1.00 62.38 87 ARG A CA 1
ATOM 710 C C . ARG A 1 87 ? -18.714 9.688 11.640 1.00 62.38 87 ARG A C 1
ATOM 712 O O . ARG A 1 87 ? -19.494 10.153 10.822 1.00 62.38 87 ARG A O 1
ATOM 719 N N . LEU A 1 88 ? -17.625 10.333 12.066 1.00 63.50 88 LEU A N 1
ATOM 720 C CA . LEU A 1 88 ? -17.260 11.696 11.663 1.00 63.50 88 LEU A CA 1
ATOM 721 C C . LEU A 1 88 ? -16.870 11.801 10.176 1.00 63.50 88 LEU A C 1
ATOM 723 O O . LEU A 1 88 ? -17.130 12.829 9.563 1.00 63.50 88 LEU A O 1
ATOM 727 N N . TYR A 1 89 ? -16.320 10.737 9.575 1.00 61.31 89 TYR A N 1
ATOM 728 C CA . TYR A 1 89 ? -15.837 10.746 8.183 1.00 61.31 89 TYR A CA 1
ATOM 729 C C . TYR A 1 89 ? -16.811 10.121 7.183 1.00 61.31 89 TYR A C 1
ATOM 731 O O . TYR A 1 89 ? -16.596 10.210 5.978 1.00 61.31 89 TYR A O 1
ATOM 739 N N . LYS A 1 90 ? -17.934 9.559 7.651 1.00 57.19 90 LYS A N 1
ATOM 740 C CA . LYS A 1 90 ? -19.016 9.072 6.774 1.00 57.19 90 LYS A CA 1
ATOM 741 C C . LYS A 1 90 ? -19.717 10.190 5.991 1.00 57.19 90 LYS A C 1
ATOM 743 O O . LYS A 1 90 ? -20.563 9.892 5.157 1.00 57.19 90 LYS A O 1
ATOM 748 N N . HIS A 1 91 ? -19.432 11.456 6.299 1.00 56.69 91 HIS A N 1
ATOM 749 C CA . HIS A 1 91 ? -20.050 12.633 5.679 1.00 56.69 91 HIS A CA 1
ATOM 750 C C . HIS A 1 91 ? -19.024 13.572 5.033 1.00 56.69 91 HIS A C 1
ATOM 752 O O . HIS A 1 91 ? -19.363 14.709 4.708 1.00 56.69 91 HIS A O 1
ATOM 758 N N . ALA A 1 92 ? -17.772 13.130 4.860 1.00 54.34 92 ALA A N 1
ATOM 759 C CA . ALA A 1 92 ? -16.843 13.873 4.019 1.00 54.34 92 ALA A CA 1
ATOM 760 C C . ALA A 1 92 ? -17.436 13.943 2.596 1.00 54.34 92 ALA A C 1
ATOM 762 O O . ALA A 1 92 ? -17.920 12.920 2.110 1.00 54.34 92 ALA A O 1
ATOM 763 N N . PRO A 1 93 ? -17.468 15.126 1.957 1.00 50.31 93 PRO A N 1
ATOM 764 C CA . PRO A 1 93 ? -18.061 15.272 0.635 1.00 50.31 93 PRO A CA 1
ATOM 765 C C . PRO A 1 93 ? -17.350 14.345 -0.354 1.00 50.31 93 PRO A C 1
ATOM 767 O O . PRO A 1 93 ? -16.119 14.327 -0.410 1.00 50.31 93 PRO A O 1
ATOM 770 N N . GLU A 1 94 ? -18.131 13.573 -1.112 1.00 50.28 94 GLU A N 1
ATOM 771 C CA . GLU A 1 94 ? -17.628 12.814 -2.256 1.00 50.28 94 GLU A CA 1
ATOM 772 C C . GLU A 1 94 ? -16.919 13.792 -3.202 1.00 50.28 94 GLU A C 1
ATOM 774 O O . GLU A 1 94 ? -17.449 14.859 -3.527 1.00 50.28 94 GLU A O 1
ATOM 779 N N . SER A 1 95 ? -15.682 13.476 -3.590 1.00 40.62 95 SER A N 1
ATOM 780 C CA . SER A 1 95 ? -15.000 14.245 -4.628 1.00 40.62 95 SER A CA 1
ATOM 781 C C . SER A 1 95 ? -15.770 14.103 -5.949 1.00 40.62 95 SER A C 1
ATOM 783 O O . SER A 1 95 ? -16.216 12.990 -6.232 1.00 40.62 95 SER A O 1
ATOM 785 N N . PRO A 1 96 ? -15.917 15.184 -6.736 1.00 43.56 96 PRO A N 1
ATOM 786 C CA . PRO A 1 96 ? -16.582 15.140 -8.038 1.00 43.56 96 PRO A CA 1
ATOM 787 C C . PRO A 1 96 ? -15.875 14.220 -9.039 1.00 43.56 96 PRO A C 1
ATOM 789 O O . PRO A 1 96 ? -14.648 14.004 -8.890 1.00 43.56 96 PRO A O 1
#

Foldseek 3Di:
DDPPPFDWDWDWDAADPLRKTWIWTQGPVDRDIAIWIWDDDPPFKIWTWDCDDQFWVIWIWMWGWADDPDPPDTDIDIDIDTDTPDPVCVPDDDDD

Secondary structure (DSSP, 8-state):
-----PPPEEEE----TTS-EEEEEEETTTTEEEEEEEEEETTTEEEEEE-S-SSEEEEEEEEEEEE-SSTT-EEEEEEEEEEE-STTTTTSPPP-

Organism: Arachis hypogaea (NCBI:txid3818)